Protein AF-A0AAU9F6P4-F1 (afdb_monomer_lite)

Organism: Drosophila madeirensis (NCBI:txid30013)

Radius of gyration: 17.49 Å; chains: 1; bounding box: 45×22×52 Å

Structure (mmCIF, N/CA/C/O backbone):
data_AF-A0AAU9F6P4-F1
#
_entry.id   AF-A0AAU9F6P4-F1
#
loop_
_atom_site.group_PDB
_atom_site.id
_atom_site.type_symbol
_atom_site.label_atom_id
_atom_site.label_alt_id
_atom_site.label_comp_id
_atom_site.label_asym_id
_atom_site.label_entity_id
_atom_site.label_seq_id
_atom_site.pdbx_PDB_ins_code
_atom_site.Cartn_x
_atom_site.Cartn_y
_atom_site.Cartn_z
_atom_site.occupancy
_atom_site.B_iso_or_equiv
_atom_site.auth_seq_id
_atom_site.auth_comp_id
_atom_site.auth_asym_id
_atom_site.auth_atom_id
_atom_site.pdbx_PDB_model_num
ATOM 1 N N . MET A 1 1 ? -23.404 2.602 19.225 1.00 40.16 1 MET A N 1
ATOM 2 C CA . MET A 1 1 ? -22.715 1.288 19.242 1.00 40.16 1 MET A CA 1
ATOM 3 C C . MET A 1 1 ? -22.198 0.986 17.843 1.00 40.16 1 MET A C 1
ATOM 5 O O . MET A 1 1 ? -23.007 0.819 16.940 1.00 40.16 1 MET A O 1
ATOM 9 N N . CYS A 1 2 ? -20.878 0.958 17.643 1.00 50.56 2 CYS A N 1
ATOM 10 C CA . CYS A 1 2 ? -20.295 0.548 16.363 1.00 50.56 2 CYS A CA 1
ATOM 11 C C . CYS A 1 2 ? -20.539 -0.958 16.155 1.00 50.56 2 CYS A C 1
ATOM 13 O O . CYS A 1 2 ? -20.264 -1.732 17.081 1.00 50.56 2 CYS A O 1
ATOM 15 N N . PRO A 1 3 ? -21.059 -1.409 15.004 1.00 59.47 3 PRO A N 1
ATOM 16 C CA . PRO A 1 3 ? -21.310 -2.827 14.791 1.00 59.47 3 PRO A CA 1
ATOM 17 C C . PRO A 1 3 ? -19.981 -3.598 14.795 1.00 59.47 3 PRO A C 1
ATOM 19 O O . PRO A 1 3 ? -18.999 -3.166 14.195 1.00 59.47 3 PRO A O 1
ATOM 22 N N . LYS A 1 4 ? -19.942 -4.774 15.444 1.00 66.25 4 LYS A N 1
ATOM 23 C CA . LYS A 1 4 ? -18.760 -5.671 15.488 1.00 66.25 4 LYS A CA 1
ATOM 24 C C . LYS A 1 4 ? -18.147 -5.928 14.095 1.00 66.25 4 LYS A C 1
ATOM 26 O O . LYS A 1 4 ? -16.943 -6.149 13.988 1.00 66.25 4 LYS A O 1
ATOM 31 N N . SER A 1 5 ? -18.973 -5.837 13.050 1.00 70.06 5 SER A N 1
ATOM 32 C CA . SER A 1 5 ? -18.594 -5.872 11.634 1.00 70.06 5 SER A CA 1
ATOM 33 C C . SER A 1 5 ? -17.497 -4.862 11.262 1.00 70.06 5 SER A C 1
ATOM 35 O O . SER A 1 5 ? -16.544 -5.224 10.578 1.00 70.06 5 SER A O 1
ATOM 37 N N . ASP A 1 6 ? -17.563 -3.617 11.734 1.00 72.94 6 ASP A N 1
ATOM 38 C CA . ASP A 1 6 ? -16.673 -2.549 11.250 1.00 72.94 6 ASP A CA 1
ATOM 39 C C . ASP A 1 6 ? -15.249 -2.676 11.813 1.00 72.94 6 ASP A C 1
ATOM 41 O O . ASP A 1 6 ? -14.263 -2.377 11.130 1.00 72.94 6 ASP A O 1
ATOM 45 N N . LYS A 1 7 ? -15.122 -3.227 13.029 1.00 79.31 7 LYS A N 1
ATOM 46 C CA . LYS A 1 7 ? -13.823 -3.622 13.591 1.00 79.31 7 LYS A CA 1
ATOM 47 C C . LYS A 1 7 ? -13.206 -4.759 12.778 1.00 79.31 7 LYS A C 1
ATOM 49 O O . LYS A 1 7 ? -12.028 -4.686 12.441 1.00 79.31 7 LYS A O 1
ATOM 54 N N . ALA A 1 8 ? -13.990 -5.790 12.455 1.00 84.38 8 ALA A N 1
ATOM 55 C CA . ALA A 1 8 ? -13.514 -6.925 11.666 1.00 84.38 8 ALA A CA 1
ATOM 56 C C . ALA A 1 8 ? -13.049 -6.486 10.270 1.00 84.38 8 ALA A C 1
ATOM 58 O O . ALA A 1 8 ? -11.984 -6.903 9.825 1.00 84.38 8 ALA A O 1
ATOM 59 N N . VAL A 1 9 ? -13.781 -5.573 9.623 1.00 84.00 9 VAL A N 1
ATOM 60 C CA . VAL A 1 9 ? -13.385 -4.990 8.333 1.00 84.00 9 VAL A CA 1
ATOM 61 C C . VAL A 1 9 ? -12.099 -4.175 8.453 1.00 84.00 9 VAL A C 1
ATOM 63 O O . VAL A 1 9 ? -11.237 -4.291 7.592 1.00 84.00 9 VAL A O 1
ATOM 66 N N . SER A 1 10 ? -11.928 -3.393 9.521 1.00 82.69 10 SER A N 1
ATOM 67 C CA . SER A 1 10 ? -10.701 -2.609 9.726 1.00 82.69 10 SER A CA 1
ATOM 68 C C . SER A 1 10 ? -9.478 -3.503 9.973 1.00 82.69 10 SER A C 1
ATOM 70 O O . SER A 1 10 ? -8.395 -3.221 9.467 1.00 82.69 10 SER A O 1
ATOM 72 N N . VAL A 1 11 ? -9.649 -4.611 10.704 1.00 88.38 11 VAL A N 1
ATOM 73 C CA . VAL A 1 11 ? -8.596 -5.625 10.893 1.00 88.38 11 VAL A CA 1
ATOM 74 C C . VAL A 1 11 ? -8.280 -6.326 9.575 1.00 88.38 11 VAL A C 1
ATOM 76 O O . VAL A 1 11 ? -7.110 -6.446 9.221 1.00 88.38 11 VAL A O 1
ATOM 79 N N . PHE A 1 12 ? -9.306 -6.737 8.827 1.00 90.00 12 PHE A N 1
ATOM 80 C CA . PHE A 1 12 ? -9.139 -7.331 7.504 1.00 90.00 12 PHE A CA 1
ATOM 81 C C . PHE A 1 12 ? -8.392 -6.384 6.562 1.00 90.00 12 PHE A C 1
ATOM 83 O O . PHE A 1 12 ? -7.452 -6.802 5.904 1.00 90.00 12 PHE A O 1
ATOM 90 N N . PHE A 1 13 ? -8.750 -5.101 6.552 1.00 87.31 13 PHE A N 1
ATOM 91 C CA . PHE A 1 13 ? -8.106 -4.076 5.738 1.00 87.31 13 PHE A CA 1
ATOM 92 C C . PHE A 1 13 ? -6.638 -3.849 6.122 1.00 87.31 13 PHE A C 1
ATOM 94 O O . PHE A 1 13 ? -5.768 -3.787 5.258 1.00 87.31 13 PHE A O 1
ATOM 101 N N . GLY A 1 14 ? -6.335 -3.791 7.422 1.00 88.06 14 GLY A N 1
ATOM 102 C CA . GLY A 1 14 ? -4.953 -3.717 7.899 1.00 88.06 14 GLY A CA 1
ATOM 103 C C . GLY A 1 14 ? -4.128 -4.946 7.501 1.00 88.06 14 GLY A C 1
ATOM 104 O O . GLY A 1 14 ? -2.997 -4.805 7.038 1.00 88.06 14 GLY A O 1
ATOM 105 N N . GLY A 1 15 ? -4.711 -6.144 7.620 1.00 90.38 15 GLY A N 1
ATOM 106 C CA . GLY A 1 15 ? -4.097 -7.399 7.179 1.00 90.38 15 GLY A CA 1
ATOM 107 C C . GLY A 1 15 ? -3.902 -7.466 5.663 1.00 90.38 15 GLY A C 1
ATOM 108 O O . GLY A 1 15 ? -2.837 -7.857 5.199 1.00 90.38 15 GLY A O 1
ATOM 109 N N . TRP A 1 16 ? -4.890 -7.012 4.892 1.00 89.81 16 TRP A N 1
ATOM 110 C CA . TRP A 1 16 ? -4.823 -6.905 3.437 1.00 89.81 16 TRP A CA 1
ATOM 111 C C . TRP A 1 16 ? -3.641 -6.039 2.999 1.00 89.81 16 TRP A C 1
ATOM 113 O O . TRP A 1 16 ? -2.814 -6.490 2.208 1.00 89.81 16 TRP A O 1
ATOM 123 N N . ASN A 1 17 ? -3.490 -4.848 3.584 1.00 89.25 17 ASN A N 1
ATOM 124 C CA . ASN A 1 17 ? -2.377 -3.952 3.267 1.00 89.25 17 ASN A CA 1
ATOM 125 C C . ASN A 1 17 ? -1.012 -4.565 3.642 1.00 89.25 17 ASN A C 1
ATOM 127 O O . ASN A 1 17 ? -0.028 -4.360 2.930 1.00 89.25 17 ASN A O 1
ATOM 131 N N . LEU A 1 18 ? -0.951 -5.347 4.728 1.00 91.38 18 LEU A N 1
ATOM 132 C CA . LEU A 1 18 ? 0.255 -6.067 5.155 1.00 91.38 18 LEU A CA 1
ATOM 133 C C . LEU A 1 18 ? 0.631 -7.254 4.267 1.00 91.38 18 LEU A C 1
ATOM 135 O O . LEU A 1 18 ? 1.792 -7.645 4.267 1.00 91.38 18 LEU A O 1
ATOM 139 N N . VAL A 1 19 ? -0.313 -7.844 3.537 1.00 90.06 19 VAL A N 1
ATOM 140 C CA . VAL A 1 19 ? -0.018 -8.914 2.573 1.00 90.06 19 VAL A CA 1
ATOM 141 C C . VAL A 1 19 ? 0.316 -8.308 1.213 1.00 90.06 19 VAL A C 1
ATOM 143 O O . VAL A 1 19 ? 1.338 -8.640 0.608 1.00 90.06 19 VAL A O 1
ATOM 146 N N . LEU A 1 20 ? -0.521 -7.383 0.741 1.00 87.06 20 LEU A N 1
ATOM 147 C CA . LEU A 1 20 ? -0.397 -6.797 -0.588 1.00 87.06 20 LEU A CA 1
ATOM 148 C C . LEU A 1 20 ? 0.839 -5.897 -0.704 1.00 87.06 20 LEU A C 1
ATOM 150 O O . LEU A 1 20 ? 1.551 -5.973 -1.702 1.00 87.06 20 LEU A O 1
ATOM 154 N N . GLY A 1 21 ? 1.135 -5.095 0.324 1.00 88.25 21 GLY A N 1
ATOM 155 C CA . GLY A 1 21 ? 2.290 -4.197 0.350 1.00 88.25 21 GLY A CA 1
ATOM 156 C C . GLY A 1 21 ? 3.619 -4.928 0.110 1.00 88.25 21 GLY A C 1
ATOM 157 O O . GLY A 1 21 ? 4.248 -4.683 -0.920 1.00 88.25 21 GLY A O 1
ATOM 158 N N . PRO A 1 22 ? 4.029 -5.877 0.972 1.00 91.31 22 PRO A N 1
ATOM 159 C CA . PRO A 1 22 ? 5.265 -6.641 0.797 1.00 91.31 22 PRO A CA 1
ATOM 160 C C . PRO A 1 22 ? 5.301 -7.471 -0.489 1.00 91.31 22 PRO A C 1
ATOM 162 O O . PRO A 1 22 ? 6.348 -7.561 -1.127 1.00 91.31 22 PRO A O 1
ATOM 165 N N . THR A 1 23 ? 4.166 -8.039 -0.911 1.00 89.38 23 THR A N 1
ATOM 166 C CA . THR A 1 23 ? 4.084 -8.803 -2.167 1.00 89.38 23 THR A CA 1
ATOM 167 C C . THR A 1 23 ? 4.412 -7.913 -3.366 1.00 89.38 23 THR A C 1
ATOM 169 O O . THR A 1 23 ? 5.287 -8.236 -4.171 1.00 89.38 23 THR A O 1
ATOM 172 N N . CYS A 1 24 ? 3.767 -6.752 -3.469 1.00 88.75 24 CYS A N 1
ATOM 173 C CA . CYS A 1 24 ? 4.029 -5.794 -4.538 1.00 88.75 24 CYS A CA 1
ATOM 174 C C . CYS A 1 24 ? 5.425 -5.152 -4.416 1.00 88.75 24 CYS A C 1
ATOM 176 O O . CYS A 1 24 ? 6.059 -4.869 -5.436 1.00 88.75 24 CYS A O 1
ATOM 178 N N . LEU A 1 25 ? 5.948 -4.981 -3.198 1.00 91.00 25 LEU A N 1
ATOM 179 C CA . LEU A 1 25 ? 7.315 -4.517 -2.961 1.00 91.00 25 LEU A CA 1
ATOM 180 C C . LEU A 1 25 ? 8.348 -5.505 -3.524 1.00 91.00 25 LEU A C 1
ATOM 182 O O . LEU A 1 25 ? 9.261 -5.098 -4.240 1.00 91.00 25 LEU A O 1
ATOM 186 N N . LEU A 1 26 ? 8.182 -6.805 -3.267 1.00 92.81 26 LEU A N 1
ATOM 187 C CA . LEU A 1 26 ? 9.054 -7.848 -3.815 1.00 92.81 26 LEU A CA 1
ATOM 188 C C . LEU A 1 26 ? 8.999 -7.876 -5.344 1.00 92.81 26 LEU A C 1
ATOM 190 O O . LEU A 1 26 ? 10.043 -7.879 -5.995 1.00 92.81 26 LEU A O 1
ATOM 194 N N . ILE A 1 27 ? 7.795 -7.835 -5.921 1.00 89.62 27 ILE A N 1
ATOM 195 C CA . ILE A 1 27 ? 7.605 -7.822 -7.378 1.00 89.62 27 ILE A CA 1
ATOM 196 C C . ILE A 1 27 ? 8.293 -6.600 -7.997 1.00 89.62 27 ILE A C 1
ATOM 198 O O . ILE A 1 27 ? 9.099 -6.754 -8.913 1.00 89.62 27 ILE A O 1
ATOM 202 N N . SER A 1 28 ? 8.034 -5.399 -7.470 1.00 89.31 28 SER A N 1
ATOM 203 C CA . SER A 1 28 ? 8.639 -4.161 -7.979 1.00 89.31 28 SER A CA 1
ATOM 204 C C . SER A 1 28 ? 10.169 -4.183 -7.874 1.00 89.31 28 SER A C 1
ATOM 206 O O . SER A 1 28 ? 10.852 -3.828 -8.833 1.00 89.31 28 SER A O 1
ATOM 208 N N . THR A 1 29 ? 10.717 -4.706 -6.773 1.00 91.75 29 THR A N 1
ATOM 209 C CA . THR A 1 29 ? 12.167 -4.859 -6.567 1.00 91.75 29 THR A CA 1
ATOM 210 C C . THR A 1 29 ? 12.792 -5.818 -7.582 1.00 91.75 29 THR A C 1
ATOM 212 O O . THR A 1 29 ? 13.843 -5.516 -8.145 1.00 91.75 29 THR A O 1
ATOM 215 N N . ILE A 1 30 ? 12.151 -6.959 -7.862 1.00 91.31 30 ILE A N 1
ATOM 216 C CA . ILE A 1 30 ? 12.617 -7.924 -8.873 1.00 91.31 30 ILE A CA 1
ATOM 217 C C . ILE A 1 30 ? 12.568 -7.309 -10.278 1.00 91.31 30 ILE A C 1
ATOM 219 O O . ILE A 1 30 ? 13.494 -7.497 -11.067 1.00 91.31 30 ILE A O 1
ATOM 223 N N . CYS A 1 31 ? 11.509 -6.565 -10.604 1.00 88.31 31 CYS A N 1
ATOM 224 C CA . CYS A 1 31 ? 11.385 -5.876 -11.889 1.00 88.31 31 CYS A CA 1
ATOM 225 C C . CYS A 1 31 ? 12.476 -4.812 -12.076 1.00 88.31 31 CYS A C 1
ATOM 227 O O . CYS A 1 31 ? 13.066 -4.725 -13.152 1.00 88.31 31 CYS A O 1
ATOM 229 N N . ILE A 1 32 ? 12.781 -4.045 -11.026 1.00 89.19 32 ILE A N 1
ATOM 230 C CA . ILE A 1 32 ? 13.841 -3.031 -11.037 1.00 89.19 32 ILE A CA 1
ATOM 231 C C . ILE A 1 32 ? 15.224 -3.685 -11.167 1.00 89.19 32 ILE A C 1
ATOM 233 O O . ILE A 1 32 ? 16.031 -3.241 -11.982 1.00 89.19 32 ILE A O 1
ATOM 237 N N . SER A 1 33 ? 15.503 -4.752 -10.411 1.00 87.62 33 SER A N 1
ATOM 238 C CA . SER A 1 33 ? 16.830 -5.387 -10.369 1.00 87.62 33 SER A CA 1
ATOM 239 C C . SER A 1 33 ? 17.196 -6.143 -11.646 1.00 87.62 33 SER A C 1
ATOM 241 O O . SER A 1 33 ? 18.369 -6.216 -12.006 1.00 87.62 33 SER A O 1
ATOM 243 N N . LYS A 1 34 ? 16.204 -6.674 -12.369 1.00 85.31 34 LYS A N 1
ATOM 244 C CA . LYS A 1 34 ? 16.415 -7.352 -13.658 1.00 85.31 34 LYS A CA 1
ATOM 245 C C . LYS A 1 34 ? 16.712 -6.395 -14.814 1.00 85.31 34 LYS A C 1
ATOM 247 O O . LYS A 1 34 ? 17.031 -6.853 -15.913 1.00 85.31 34 LYS A O 1
ATOM 252 N N . ARG A 1 35 ? 16.618 -5.081 -14.602 1.00 76.38 35 ARG A N 1
ATOM 253 C CA . ARG A 1 35 ? 16.822 -4.101 -15.664 1.00 76.38 35 ARG A CA 1
ATOM 254 C C . ARG A 1 35 ? 18.309 -3.942 -15.993 1.00 76.38 35 ARG A C 1
ATOM 256 O O . ARG A 1 35 ? 19.113 -3.567 -15.143 1.00 76.38 35 ARG A O 1
ATOM 263 N N . LYS A 1 36 ? 18.675 -4.183 -17.255 1.00 68.25 36 LYS A N 1
ATOM 264 C CA . LYS A 1 36 ? 20.011 -3.861 -17.784 1.00 68.25 36 LYS A CA 1
ATOM 265 C C . LYS A 1 36 ? 20.135 -2.343 -18.008 1.00 68.25 36 LYS A C 1
ATOM 267 O O . LYS A 1 36 ? 19.154 -1.680 -18.318 1.00 68.25 36 LYS A O 1
ATOM 272 N N . SER A 1 37 ? 21.338 -1.814 -17.771 1.00 63.03 37 SER A N 1
ATOM 273 C CA . SER A 1 37 ? 21.678 -0.387 -17.604 1.00 63.03 37 SER A CA 1
ATOM 274 C C . SER A 1 37 ? 20.957 0.605 -18.536 1.00 63.03 37 SER A C 1
ATOM 276 O O . SER A 1 37 ? 20.952 0.446 -19.750 1.00 63.03 37 SER A O 1
ATOM 278 N N . THR A 1 38 ? 20.452 1.696 -17.951 1.00 61.66 38 THR A N 1
ATOM 279 C CA . THR A 1 38 ? 19.687 2.797 -18.571 1.00 61.66 38 THR A CA 1
ATOM 280 C C . THR A 1 38 ? 20.497 3.778 -19.423 1.00 61.66 38 THR A C 1
ATOM 282 O O . THR A 1 38 ? 20.071 4.917 -19.630 1.00 61.66 38 THR A O 1
ATOM 285 N N . LYS A 1 39 ? 21.701 3.414 -19.866 1.00 58.56 39 LYS A N 1
ATOM 286 C CA . LYS A 1 39 ? 22.546 4.349 -20.616 1.00 58.56 39 LYS A CA 1
ATOM 287 C C . LYS A 1 39 ? 21.984 4.522 -22.031 1.00 58.56 39 LYS A C 1
ATOM 289 O O . LYS A 1 39 ? 22.223 3.682 -22.887 1.00 58.56 39 LYS A O 1
ATOM 294 N N . GLY A 1 40 ? 21.251 5.616 -22.251 1.00 61.75 40 GLY A N 1
ATOM 295 C CA . GLY A 1 40 ? 20.815 6.068 -23.580 1.00 61.75 40 GLY A CA 1
ATOM 296 C C . GLY A 1 40 ? 19.315 5.988 -23.883 1.00 61.75 40 GLY A C 1
ATOM 297 O O . GLY A 1 40 ? 18.943 6.231 -25.025 1.00 61.75 40 GLY A O 1
ATOM 298 N N . LEU A 1 41 ? 18.448 5.671 -22.911 1.00 63.84 41 LEU A N 1
ATOM 299 C CA . LEU A 1 41 ? 17.002 5.598 -23.164 1.00 63.84 41 LEU A CA 1
ATOM 300 C C . LEU A 1 41 ? 16.335 6.983 -23.184 1.00 63.84 41 LEU A C 1
ATOM 302 O O . LEU A 1 41 ? 16.498 7.778 -22.257 1.00 63.84 41 LEU A O 1
ATOM 306 N N . SER A 1 42 ? 15.551 7.234 -24.233 1.00 70.19 42 SER A N 1
ATOM 307 C CA . SER A 1 42 ? 14.673 8.402 -24.361 1.00 70.19 42 SER A CA 1
ATOM 308 C C . SER A 1 42 ? 13.447 8.269 -23.447 1.00 70.19 42 SER A C 1
ATOM 310 O O . SER A 1 42 ? 13.000 7.164 -23.155 1.00 70.19 42 SER A O 1
ATOM 312 N N . ILE A 1 43 ? 12.859 9.395 -23.031 1.00 69.06 43 ILE A N 1
ATOM 313 C CA . ILE A 1 43 ? 11.651 9.435 -22.180 1.00 69.06 43 ILE A CA 1
ATOM 314 C C . ILE A 1 43 ? 10.440 8.765 -22.861 1.00 69.06 43 ILE A C 1
ATOM 316 O O . ILE A 1 43 ? 9.537 8.288 -22.179 1.00 69.06 43 ILE A O 1
ATOM 320 N N . TYR A 1 44 ? 10.439 8.684 -24.195 1.00 73.44 44 TYR A N 1
ATOM 321 C CA . TYR A 1 44 ? 9.383 8.042 -24.987 1.00 73.44 44 TYR A CA 1
ATOM 322 C C . TYR A 1 44 ? 9.530 6.520 -25.106 1.00 73.44 44 TYR A C 1
ATOM 324 O O . TYR A 1 44 ? 8.701 5.876 -25.746 1.00 73.44 44 TYR A O 1
ATOM 332 N N . ASP A 1 45 ? 10.579 5.940 -24.522 1.00 80.19 45 ASP A N 1
ATOM 333 C CA . ASP A 1 45 ? 10.791 4.502 -24.567 1.00 80.19 45 ASP A CA 1
ATOM 334 C C . ASP A 1 45 ? 9.844 3.787 -23.577 1.00 80.19 45 ASP A C 1
ATOM 336 O O . ASP A 1 45 ? 9.845 4.116 -22.379 1.00 80.19 45 ASP A O 1
ATOM 340 N N . PRO A 1 46 ? 9.036 2.809 -24.029 1.00 78.81 46 PRO A N 1
ATOM 341 C CA . PRO A 1 46 ? 8.162 2.032 -23.150 1.00 78.81 46 PRO A CA 1
ATOM 342 C C . PRO A 1 46 ? 8.914 1.354 -21.992 1.00 78.81 46 PRO A C 1
ATOM 344 O O . PRO A 1 46 ? 8.363 1.250 -20.893 1.00 78.81 46 PRO A O 1
ATOM 347 N N . ASP A 1 47 ? 10.183 0.980 -22.170 1.00 80.00 47 ASP A N 1
ATOM 348 C CA . ASP A 1 47 ? 11.003 0.380 -21.113 1.00 80.00 47 ASP A CA 1
ATOM 349 C C . ASP A 1 47 ? 11.390 1.397 -20.027 1.00 80.00 47 ASP A C 1
ATOM 351 O O . ASP A 1 47 ? 11.613 1.038 -18.863 1.00 80.00 47 ASP A O 1
ATOM 355 N N . TYR A 1 48 ? 11.487 2.684 -20.379 1.00 81.69 48 TYR A N 1
ATOM 356 C CA . TYR A 1 48 ? 11.693 3.766 -19.416 1.00 81.69 48 TYR A CA 1
ATOM 357 C C . TYR A 1 48 ? 10.410 4.065 -18.637 1.00 81.69 48 TYR A C 1
ATOM 359 O O . TYR A 1 48 ? 10.455 4.173 -17.409 1.00 81.69 48 TYR A O 1
ATOM 367 N N . ALA A 1 49 ? 9.265 4.116 -19.323 1.00 82.62 49 ALA A N 1
ATOM 368 C CA . ALA A 1 49 ? 7.959 4.292 -18.690 1.00 82.62 49 ALA A CA 1
ATOM 369 C C . ALA A 1 49 ? 7.635 3.148 -17.712 1.00 82.62 49 ALA A C 1
ATOM 371 O O . ALA A 1 49 ? 7.223 3.401 -16.578 1.00 82.62 49 ALA A O 1
ATOM 372 N N . TRP A 1 50 ? 7.898 1.897 -18.105 1.00 83.75 50 TRP A N 1
ATOM 373 C CA . TRP A 1 50 ? 7.728 0.726 -17.243 1.00 83.75 50 TRP A CA 1
ATOM 374 C C . TRP A 1 50 ? 8.609 0.794 -15.992 1.00 83.75 50 TRP A C 1
ATOM 376 O O . TRP A 1 50 ? 8.148 0.537 -14.881 1.00 83.75 50 TRP A O 1
ATOM 386 N N . PHE A 1 51 ? 9.869 1.202 -16.145 1.00 85.62 51 PHE A N 1
ATOM 387 C CA . PHE A 1 51 ? 10.769 1.381 -15.010 1.00 85.62 51 PHE A CA 1
ATOM 388 C C . PHE A 1 51 ? 10.284 2.460 -14.037 1.00 85.62 51 PHE A C 1
ATOM 390 O O . PHE A 1 51 ? 10.266 2.222 -12.829 1.00 85.62 51 PHE A O 1
ATOM 397 N N . LEU A 1 52 ? 9.871 3.626 -14.544 1.00 86.00 52 LEU A N 1
ATOM 398 C CA . LEU A 1 52 ? 9.305 4.684 -13.705 1.00 86.00 52 LEU A CA 1
ATOM 399 C C . LEU A 1 52 ? 8.062 4.193 -12.961 1.00 86.00 52 LEU A C 1
ATOM 401 O O . LEU A 1 52 ? 7.939 4.437 -11.761 1.00 86.00 52 LEU A O 1
ATOM 405 N N . TYR A 1 53 ? 7.190 3.445 -13.637 1.00 85.00 53 TYR A N 1
ATOM 406 C CA . TYR A 1 53 ? 6.037 2.811 -13.009 1.00 85.00 53 TYR A CA 1
ATOM 407 C C . TYR A 1 53 ? 6.454 1.856 -11.880 1.00 85.00 53 TYR A C 1
ATOM 409 O O . TYR A 1 53 ? 5.930 1.963 -10.772 1.00 85.00 53 TYR A O 1
ATOM 417 N N . CYS A 1 54 ? 7.444 0.983 -12.096 1.00 87.50 54 CYS A N 1
ATOM 418 C CA . CYS A 1 54 ? 7.964 0.108 -11.042 1.00 87.50 54 CYS A CA 1
ATOM 419 C C . CYS A 1 54 ? 8.557 0.890 -9.857 1.00 87.50 54 CYS A C 1
ATO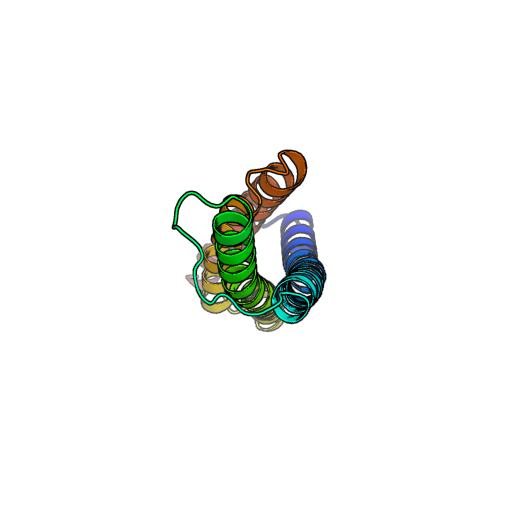M 421 O O . CYS A 1 54 ? 8.364 0.479 -8.715 1.00 87.50 54 CYS A O 1
ATOM 423 N N . CYS A 1 55 ? 9.231 2.018 -10.094 1.00 88.88 55 CYS A N 1
ATOM 424 C CA . CYS A 1 55 ? 9.749 2.887 -9.031 1.00 88.88 55 CYS A CA 1
ATOM 425 C C . CYS A 1 55 ? 8.626 3.551 -8.220 1.00 88.88 55 CYS A C 1
ATOM 427 O O . CYS A 1 55 ? 8.687 3.586 -6.991 1.00 88.88 55 CYS A O 1
ATOM 429 N N . VAL A 1 56 ? 7.573 4.041 -8.881 1.00 88.31 56 VAL A N 1
ATOM 430 C CA . VAL A 1 56 ? 6.381 4.573 -8.199 1.00 88.31 56 VAL A CA 1
ATOM 431 C C . VAL A 1 56 ? 5.695 3.469 -7.391 1.00 88.31 56 VAL A C 1
ATOM 433 O O . VAL A 1 56 ? 5.323 3.686 -6.235 1.00 88.31 56 VAL A O 1
ATOM 436 N N . LEU A 1 57 ? 5.583 2.264 -7.955 1.00 89.00 57 LEU A N 1
ATOM 437 C CA . LEU A 1 57 ? 5.031 1.102 -7.263 1.00 89.00 57 LEU A CA 1
ATOM 438 C C 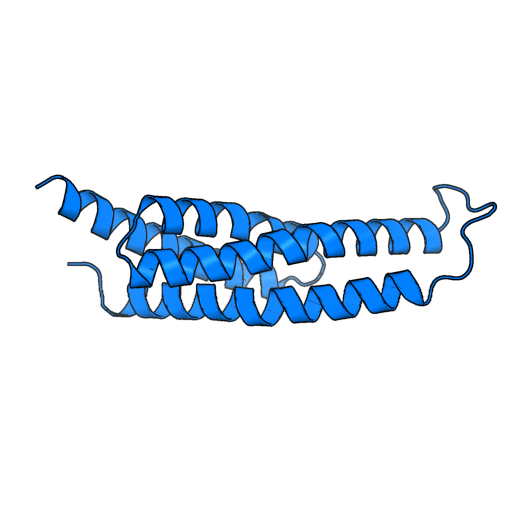. LEU A 1 57 ? 5.871 0.738 -6.027 1.00 89.00 57 LEU A C 1
ATOM 440 O O . LEU A 1 57 ? 5.330 0.486 -4.956 1.00 89.00 57 LEU A O 1
ATOM 444 N N . PHE A 1 58 ? 7.197 0.789 -6.126 1.00 90.56 58 PHE A N 1
ATOM 445 C CA . PHE A 1 58 ? 8.095 0.545 -4.998 1.00 90.56 58 PHE A CA 1
ATOM 446 C C . PHE A 1 58 ? 7.834 1.516 -3.832 1.00 90.56 58 PHE A C 1
ATOM 448 O O . PHE A 1 58 ? 7.632 1.090 -2.697 1.00 90.56 58 PHE A O 1
ATOM 455 N N . VAL A 1 59 ? 7.748 2.823 -4.099 1.00 90.69 59 VAL A N 1
ATOM 456 C CA . VAL A 1 59 ? 7.481 3.824 -3.047 1.00 90.69 59 VAL A CA 1
ATOM 457 C C . VAL A 1 59 ? 6.080 3.654 -2.452 1.00 90.69 59 VAL A C 1
ATOM 459 O O . VAL A 1 59 ? 5.904 3.664 -1.232 1.00 90.69 59 VAL A O 1
ATOM 462 N N . THR A 1 60 ? 5.070 3.467 -3.299 1.00 88.62 60 THR A N 1
ATOM 463 C CA . THR A 1 60 ? 3.672 3.348 -2.855 1.00 88.62 60 THR A CA 1
ATOM 464 C C . THR A 1 60 ? 3.425 2.079 -2.041 1.00 88.62 60 THR A C 1
ATOM 466 O O . THR A 1 60 ? 2.679 2.123 -1.065 1.00 88.62 60 THR A O 1
ATOM 469 N N . THR A 1 61 ? 4.104 0.975 -2.352 1.00 90.12 61 THR A N 1
ATOM 470 C CA . THR A 1 61 ? 3.997 -0.286 -1.599 1.00 90.12 61 THR A CA 1
ATOM 471 C C . THR A 1 61 ? 4.634 -0.218 -0.213 1.00 90.12 61 THR A C 1
ATOM 473 O O . THR A 1 61 ? 4.106 -0.822 0.726 1.00 90.12 61 THR A O 1
ATOM 476 N N . ILE A 1 62 ? 5.696 0.577 -0.030 1.00 92.19 62 ILE A N 1
ATOM 477 C CA . ILE A 1 62 ? 6.244 0.884 1.302 1.00 92.19 62 ILE A CA 1
ATOM 478 C C . ILE A 1 62 ? 5.200 1.632 2.134 1.0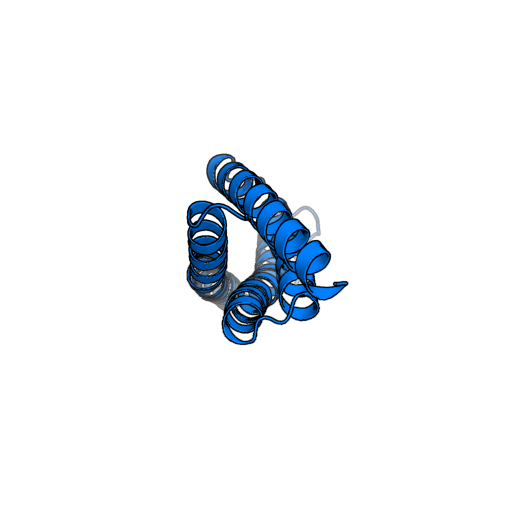0 92.19 62 ILE A C 1
ATOM 480 O O . ILE A 1 62 ? 4.869 1.200 3.240 1.00 92.19 62 ILE A O 1
ATOM 484 N N . LEU A 1 63 ? 4.632 2.714 1.590 1.00 91.56 63 LEU A N 1
ATOM 485 C CA . LEU A 1 63 ? 3.586 3.489 2.269 1.00 91.56 63 LEU A CA 1
ATOM 486 C C . LEU A 1 63 ? 2.369 2.621 2.600 1.00 91.56 63 LEU A C 1
ATOM 488 O O . LEU A 1 63 ? 1.809 2.719 3.691 1.00 91.56 63 LEU A O 1
ATOM 492 N N . HIS A 1 64 ? 1.995 1.725 1.691 1.00 90.00 64 HIS A N 1
ATOM 493 C CA . HIS A 1 64 ? 0.890 0.803 1.892 1.00 90.00 64 HIS A CA 1
ATOM 494 C C . HIS A 1 64 ? 1.172 -0.223 2.995 1.00 90.00 64 HIS A C 1
ATOM 496 O O . HIS A 1 64 ? 0.315 -0.462 3.845 1.00 90.00 64 HIS A O 1
ATOM 502 N N . THR A 1 65 ? 2.387 -0.765 3.060 1.00 92.69 65 THR A N 1
ATOM 503 C CA . THR A 1 65 ? 2.798 -1.671 4.143 1.00 92.69 65 THR A CA 1
ATOM 504 C C . THR A 1 65 ? 2.751 -0.954 5.495 1.00 92.69 65 THR A C 1
ATOM 506 O O . THR A 1 65 ? 2.144 -1.454 6.444 1.00 92.69 65 THR A O 1
ATOM 509 N N . LEU A 1 66 ? 3.305 0.263 5.570 1.00 94.00 66 LEU A N 1
ATOM 510 C CA . LEU A 1 66 ? 3.245 1.110 6.767 1.00 94.00 66 LEU A CA 1
ATOM 511 C C . LEU A 1 66 ? 1.800 1.421 7.172 1.00 94.00 66 LEU A C 1
ATOM 513 O O . LEU A 1 66 ? 1.472 1.398 8.359 1.00 94.00 66 LEU A O 1
ATOM 517 N N . SER A 1 67 ? 0.918 1.646 6.196 1.00 93.38 67 SER A N 1
ATOM 518 C CA . SER A 1 67 ? -0.507 1.868 6.439 1.00 93.38 67 SER A CA 1
ATOM 519 C C . SER A 1 67 ? -1.156 0.682 7.164 1.00 93.38 67 SER A C 1
ATOM 521 O O . SER A 1 67 ? -1.863 0.884 8.150 1.00 93.38 67 SER A O 1
ATOM 523 N N . GLY A 1 68 ? -0.857 -0.556 6.745 1.00 91.81 68 GLY A N 1
ATOM 524 C CA . GLY A 1 68 ? -1.371 -1.775 7.373 1.00 91.81 68 GLY A CA 1
ATOM 525 C C . GLY A 1 68 ? -0.904 -1.929 8.819 1.00 91.81 68 GLY A C 1
ATOM 526 O O . GLY A 1 68 ? -1.717 -2.200 9.706 1.00 91.81 68 GLY A O 1
ATOM 527 N N . ILE A 1 69 ? 0.382 -1.658 9.078 1.00 94.44 69 ILE A N 1
ATOM 528 C CA . ILE A 1 69 ? 0.956 -1.657 10.434 1.00 94.44 69 ILE A CA 1
ATOM 529 C C . ILE A 1 69 ? 0.232 -0.638 11.319 1.00 94.44 69 ILE A C 1
ATOM 531 O O . ILE A 1 69 ? -0.207 -0.978 12.418 1.00 94.44 69 ILE A O 1
ATOM 535 N N . LEU A 1 70 ? 0.067 0.598 10.843 1.00 93.06 70 LEU A N 1
ATOM 536 C CA . LEU A 1 70 ? -0.579 1.672 11.600 1.00 93.06 70 LEU A CA 1
ATOM 537 C C . LEU A 1 70 ? -2.059 1.393 11.876 1.00 93.06 70 LEU A C 1
ATOM 539 O O . LEU A 1 70 ? -2.527 1.670 12.980 1.00 93.06 70 LEU A O 1
ATOM 543 N N . ILE A 1 71 ? -2.781 0.800 10.921 1.00 91.31 71 ILE A N 1
ATOM 544 C CA . ILE A 1 71 ? -4.179 0.391 11.105 1.00 91.31 71 ILE A CA 1
ATOM 545 C C . ILE A 1 71 ? -4.278 -0.679 12.197 1.00 91.31 71 ILE A C 1
ATOM 547 O O . ILE A 1 71 ? -5.029 -0.506 13.158 1.00 91.31 71 ILE A O 1
ATOM 551 N N . LEU A 1 72 ? -3.503 -1.763 12.103 1.00 91.81 72 LEU A N 1
ATOM 552 C CA . LEU A 1 72 ? -3.565 -2.852 13.084 1.00 91.81 72 LEU A CA 1
ATOM 553 C C . LEU A 1 72 ? -3.096 -2.408 14.470 1.00 91.81 72 LEU A C 1
ATOM 555 O O . LEU A 1 72 ? -3.732 -2.735 15.475 1.00 91.81 72 LEU A O 1
ATOM 559 N N . PHE A 1 73 ? -2.020 -1.626 14.536 1.00 91.94 73 PHE A N 1
ATOM 560 C CA . PHE A 1 73 ? -1.509 -1.100 15.796 1.00 91.94 73 PHE A CA 1
ATOM 561 C C . PHE A 1 73 ? -2.471 -0.077 16.413 1.00 91.94 73 PHE A C 1
ATOM 563 O O . PHE A 1 73 ? -2.712 -0.116 17.619 1.00 91.94 73 PHE A O 1
ATOM 570 N N . GLY A 1 74 ? -3.087 0.781 15.594 1.00 87.19 74 GLY A N 1
ATOM 571 C CA . GLY A 1 74 ? -4.129 1.717 16.016 1.00 87.19 74 GLY A CA 1
ATOM 572 C C . GLY A 1 74 ? -5.352 1.005 16.595 1.00 87.19 74 GLY A C 1
ATOM 573 O O . GLY A 1 74 ? -5.852 1.408 17.645 1.00 87.19 74 GLY A O 1
ATOM 574 N N . ILE A 1 75 ? -5.789 -0.104 15.985 1.00 87.12 75 ILE A N 1
ATOM 575 C CA . ILE A 1 75 ? -6.874 -0.943 16.524 1.00 87.12 75 ILE A CA 1
ATOM 576 C C . ILE A 1 75 ? -6.453 -1.606 17.842 1.00 87.12 75 ILE A C 1
ATOM 578 O O . ILE A 1 75 ? -7.232 -1.599 18.795 1.00 87.12 75 ILE A O 1
ATOM 582 N N . SER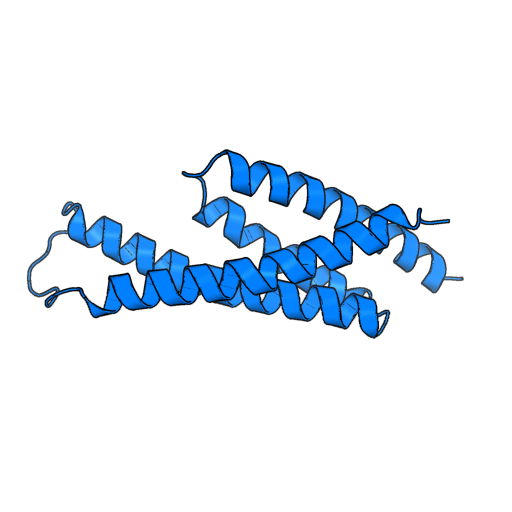 A 1 76 ? -5.240 -2.162 17.908 1.00 86.69 76 SER A N 1
ATOM 583 C CA . SER A 1 76 ? -4.727 -2.882 19.083 1.00 86.69 76 SER A CA 1
ATOM 584 C C . SER A 1 76 ? -4.552 -1.970 20.302 1.00 86.69 76 SER A C 1
ATOM 586 O O . SER A 1 76 ? -4.973 -2.308 21.405 1.00 86.69 76 SER A O 1
ATOM 588 N N . ARG A 1 77 ? -4.000 -0.768 20.102 1.00 85.62 77 ARG A N 1
ATOM 589 C CA . ARG A 1 77 ? -3.779 0.231 21.161 1.00 85.62 77 ARG A CA 1
ATOM 590 C C . ARG A 1 77 ? -4.974 1.154 21.404 1.00 85.62 77 ARG A C 1
ATOM 592 O O . ARG A 1 77 ? -4.852 2.081 22.195 1.00 85.62 77 ARG A O 1
ATOM 599 N N . MET A 1 78 ? -6.094 0.940 20.710 1.00 80.88 78 MET A N 1
ATOM 600 C CA . MET A 1 78 ? -7.241 1.859 20.682 1.00 80.88 78 MET A CA 1
ATOM 601 C C . MET A 1 78 ? -6.846 3.325 20.405 1.00 80.88 78 MET A C 1
ATOM 603 O O . MET A 1 78 ? -7.486 4.253 20.892 1.00 80.88 78 MET A O 1
ATOM 607 N N . ASN A 1 79 ? -5.798 3.545 19.605 1.00 82.75 79 ASN A N 1
ATOM 608 C CA . ASN A 1 79 ? -5.307 4.875 19.260 1.00 82.75 79 ASN A CA 1
ATOM 609 C C . ASN A 1 79 ? -5.927 5.337 17.935 1.00 82.75 79 ASN A C 1
ATOM 611 O O . ASN A 1 79 ? -5.523 4.915 16.847 1.00 82.75 79 ASN A O 1
ATOM 615 N N . SER A 1 80 ? -6.906 6.234 18.043 1.00 79.31 80 SER A N 1
ATOM 616 C CA . SER A 1 80 ? -7.671 6.771 16.916 1.00 79.31 80 SER A CA 1
ATOM 617 C C . SER A 1 80 ? -6.807 7.575 15.933 1.00 79.31 80 SER A C 1
ATOM 619 O O . SER A 1 80 ? -7.026 7.49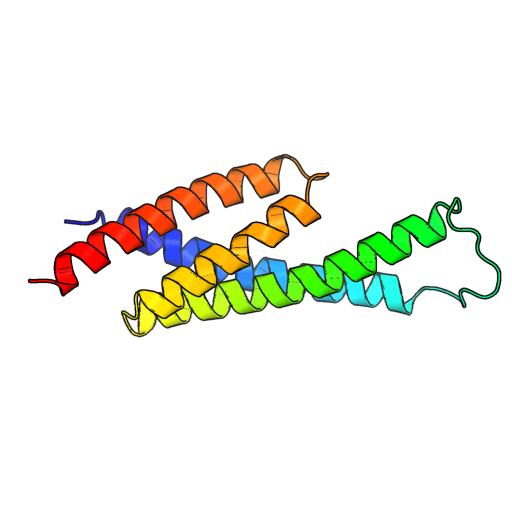3 14.726 1.00 79.31 80 SER A O 1
ATOM 621 N N . LYS A 1 81 ? -5.773 8.284 16.412 1.00 83.94 81 LYS A N 1
ATOM 622 C CA . LYS A 1 81 ? -4.855 9.066 15.563 1.00 83.94 81 LYS A CA 1
ATOM 623 C C . LYS A 1 81 ? -4.000 8.162 14.677 1.00 83.94 81 LYS A C 1
ATOM 625 O O . LYS A 1 81 ? -3.880 8.412 13.483 1.00 83.94 81 LYS A O 1
ATOM 630 N N . MET A 1 82 ? -3.450 7.083 15.238 1.00 86.62 82 MET A N 1
ATOM 631 C CA . MET A 1 82 ? -2.651 6.118 14.467 1.00 86.62 82 MET A CA 1
ATOM 632 C C . MET A 1 82 ? -3.492 5.397 13.413 1.00 86.62 82 MET A C 1
ATOM 634 O O . MET A 1 82 ? -3.044 5.235 12.279 1.00 86.62 82 MET A O 1
ATOM 638 N N . LEU A 1 83 ? -4.729 5.031 13.767 1.00 86.00 83 LEU A N 1
ATOM 639 C CA . LEU A 1 83 ? -5.683 4.459 12.822 1.00 86.00 83 LEU A CA 1
ATOM 640 C C . LEU A 1 83 ? -5.955 5.417 11.652 1.00 86.00 83 LEU A C 1
ATOM 642 O O . LEU A 1 83 ? -5.906 4.991 10.502 1.00 86.00 83 LEU A O 1
ATOM 646 N N . LEU A 1 84 ? -6.200 6.702 11.930 1.00 84.69 84 LEU A N 1
ATOM 647 C CA . LEU A 1 84 ? -6.466 7.710 10.902 1.00 84.69 84 LEU A CA 1
ATOM 648 C C . LEU A 1 84 ? -5.280 7.888 9.947 1.00 84.69 84 LEU A C 1
ATOM 650 O O . LEU A 1 84 ? -5.469 7.869 8.733 1.00 84.69 84 LEU A O 1
ATOM 654 N N . VAL A 1 85 ? -4.060 8.013 10.480 1.00 89.50 85 VAL A N 1
ATOM 655 C CA . VAL A 1 85 ? -2.846 8.129 9.654 1.00 89.50 85 VAL A CA 1
ATOM 656 C C . VAL A 1 85 ? -2.686 6.896 8.764 1.00 89.50 85 VAL A C 1
ATOM 658 O O . VAL A 1 85 ? -2.415 7.029 7.572 1.00 89.50 85 VAL A O 1
ATOM 661 N N . GLY A 1 86 ? -2.925 5.699 9.307 1.00 87.69 86 GLY A N 1
ATOM 662 C CA . GLY A 1 86 ? -2.920 4.467 8.523 1.00 87.69 86 GLY A CA 1
ATOM 663 C C . GLY A 1 86 ? -3.979 4.461 7.412 1.00 87.69 86 GLY A C 1
ATOM 664 O O . GLY A 1 86 ? -3.669 4.133 6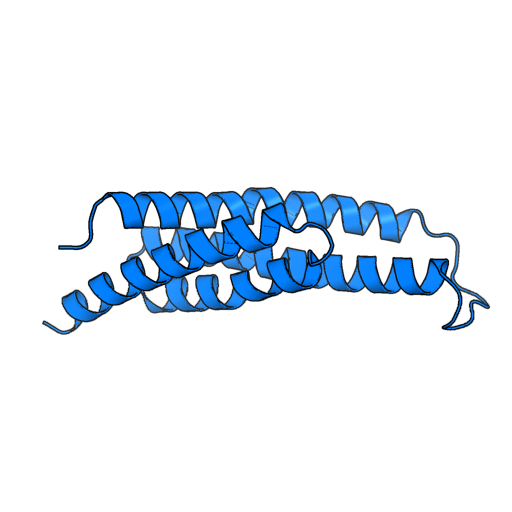.272 1.00 87.69 86 GLY A O 1
ATOM 665 N N . LEU A 1 87 ? -5.210 4.896 7.690 1.00 87.44 87 LEU A N 1
ATOM 666 C CA . LEU A 1 87 ? -6.262 4.995 6.670 1.00 87.44 87 LEU A CA 1
ATOM 667 C C . LEU A 1 87 ? -5.885 5.982 5.553 1.00 87.44 87 LEU A C 1
ATOM 669 O O . LEU A 1 87 ? -6.031 5.639 4.381 1.00 87.44 87 LEU A O 1
ATOM 673 N N . ILE A 1 88 ? -5.334 7.153 5.888 1.00 88.00 88 ILE A N 1
ATOM 674 C CA . ILE A 1 88 ? -4.886 8.153 4.903 1.00 88.00 88 ILE A CA 1
ATOM 675 C C . ILE A 1 88 ? -3.773 7.584 4.013 1.00 88.00 88 ILE A C 1
ATOM 677 O O . ILE A 1 88 ? -3.843 7.691 2.791 1.00 88.00 88 ILE A O 1
ATOM 681 N N . LEU A 1 89 ? -2.776 6.918 4.602 1.00 86.94 89 LEU A N 1
ATOM 682 C CA . LEU A 1 89 ? -1.678 6.311 3.843 1.00 86.94 89 LEU A CA 1
ATOM 683 C C . LEU A 1 89 ? -2.145 5.188 2.907 1.00 86.94 89 LEU A C 1
ATOM 685 O O . LEU A 1 89 ? -1.538 4.960 1.862 1.00 86.94 89 LEU A O 1
ATOM 689 N N . SER A 1 90 ? -3.240 4.503 3.238 1.00 85.44 90 SER A N 1
ATOM 690 C CA . SER A 1 90 ? -3.760 3.409 2.413 1.00 85.44 90 SER A CA 1
ATOM 691 C C . SER A 1 90 ? -4.371 3.863 1.076 1.00 85.44 90 SER A C 1
ATOM 693 O O . SER A 1 90 ? -4.531 3.034 0.179 1.00 85.44 90 SER A O 1
ATOM 695 N N . ILE A 1 91 ? -4.667 5.162 0.920 1.00 83.44 91 ILE A N 1
ATOM 696 C CA . ILE A 1 91 ? -5.313 5.751 -0.267 1.00 83.44 91 ILE A CA 1
ATOM 697 C C . ILE A 1 91 ? -4.396 5.726 -1.497 1.00 83.44 91 ILE A C 1
ATOM 699 O O . ILE A 1 91 ? -4.879 5.607 -2.619 1.00 83.44 91 ILE A O 1
ATOM 703 N N . PHE A 1 92 ? -3.077 5.795 -1.310 1.00 75.88 92 PHE A N 1
ATOM 704 C CA . PHE A 1 92 ? -2.124 5.928 -2.418 1.00 75.88 92 PHE A CA 1
ATOM 705 C C . PHE A 1 92 ? -1.991 4.665 -3.286 1.00 75.88 92 PHE A C 1
ATOM 707 O O . PHE A 1 92 ? -1.668 4.761 -4.468 1.00 75.88 92 PHE A O 1
ATOM 714 N N . MET A 1 93 ? -2.270 3.482 -2.733 1.00 71.56 93 MET A N 1
ATOM 715 C CA . MET A 1 93 ? -2.112 2.208 -3.446 1.00 71.56 93 MET A CA 1
ATOM 716 C C . MET A 1 93 ? -3.170 1.991 -4.552 1.00 71.56 93 MET A C 1
ATOM 718 O O . MET A 1 93 ? -2.779 1.645 -5.663 1.00 71.56 93 MET A O 1
ATOM 722 N N . PRO A 1 94 ? -4.479 2.250 -4.335 1.00 67.94 94 PRO A N 1
ATOM 723 C CA . PRO A 1 94 ? -5.490 2.295 -5.400 1.00 67.94 94 PRO A CA 1
ATOM 724 C C . PRO A 1 94 ? -5.111 3.138 -6.615 1.00 67.94 94 PRO A C 1
ATOM 726 O O . PRO A 1 94 ? -5.350 2.717 -7.744 1.00 67.94 94 PRO A O 1
ATOM 729 N N . PHE A 1 95 ? -4.513 4.310 -6.386 1.00 66.75 95 PHE A N 1
ATOM 730 C CA . PHE A 1 95 ? -4.087 5.203 -7.462 1.00 66.75 95 PHE A CA 1
ATOM 731 C C . PHE A 1 95 ? -2.908 4.627 -8.249 1.00 66.75 95 PHE A C 1
ATOM 733 O O . PHE A 1 95 ? -2.886 4.728 -9.471 1.00 66.75 95 PHE A O 1
ATOM 740 N N . ALA A 1 96 ? -1.963 3.971 -7.570 1.00 67.00 96 ALA A N 1
ATOM 741 C CA . ALA A 1 96 ? -0.850 3.284 -8.223 1.00 67.00 96 ALA A CA 1
ATOM 742 C C . ALA A 1 96 ? -1.301 2.040 -9.009 1.00 67.00 96 ALA A C 1
ATOM 744 O O . ALA A 1 96 ? -0.711 1.702 -10.030 1.00 67.00 96 ALA A O 1
ATOM 745 N N . LEU A 1 97 ? -2.367 1.378 -8.553 1.00 67.44 97 LEU A N 1
ATOM 746 C CA . LEU A 1 97 ? -2.921 0.156 -9.134 1.00 67.44 97 LEU A CA 1
ATOM 747 C C . LEU A 1 97 ? -4.115 0.408 -10.069 1.00 67.44 97 LEU A C 1
ATOM 749 O O . LEU A 1 97 ? -4.872 -0.526 -10.336 1.00 67.44 97 LEU A O 1
ATOM 753 N N . LEU A 1 98 ? -4.293 1.632 -10.586 1.00 64.19 98 LEU A N 1
ATOM 754 C CA . LEU A 1 98 ? -5.473 2.044 -11.366 1.00 64.19 98 LEU A CA 1
ATOM 755 C C . LEU A 1 98 ? -5.792 1.114 -12.557 1.00 64.19 98 LEU A C 1
ATOM 757 O O . LEU A 1 98 ? -6.947 0.984 -12.951 1.00 64.19 98 LEU A O 1
ATOM 761 N N . PHE A 1 99 ? -4.787 0.412 -13.089 1.00 56.75 99 PHE A N 1
ATOM 762 C CA . PHE A 1 99 ? -4.936 -0.586 -14.156 1.00 56.75 99 PHE A CA 1
ATOM 763 C C . PHE A 1 99 ? -5.625 -1.895 -13.724 1.00 56.75 99 PHE A C 1
ATOM 765 O O . PHE A 1 99 ? -5.972 -2.719 -14.565 1.00 56.75 99 PHE A O 1
ATOM 772 N N . THR A 1 100 ? -5.856 -2.102 -12.426 1.00 60.62 100 THR A N 1
ATOM 773 C CA . THR A 1 100 ? -6.468 -3.313 -11.859 1.00 60.62 100 THR A CA 1
ATOM 774 C C . THR A 1 100 ? -7.816 -2.992 -11.220 1.00 60.62 100 THR A C 1
ATOM 776 O O . THR A 1 100 ? -7.950 -3.086 -10.013 1.00 60.62 100 THR A O 1
ATOM 779 N N . ILE A 1 101 ? -8.826 -2.618 -12.018 1.00 62.66 101 ILE A N 1
ATOM 780 C CA . ILE A 1 101 ? -10.156 -2.093 -11.603 1.00 62.66 101 ILE A CA 1
ATOM 781 C C . ILE A 1 101 ? -10.769 -2.752 -10.345 1.00 62.66 101 ILE A C 1
ATOM 783 O O . ILE A 1 101 ? -11.388 -2.069 -9.533 1.00 62.66 101 ILE A O 1
ATOM 787 N N . VAL A 1 102 ? -10.587 -4.058 -10.139 1.00 67.75 102 VAL A N 1
ATOM 788 C CA . VAL A 1 102 ? -11.140 -4.798 -8.989 1.00 67.75 102 VAL A CA 1
ATOM 789 C C . VAL A 1 102 ? -10.511 -4.394 -7.644 1.00 67.75 102 VAL A C 1
ATOM 791 O O . VAL A 1 102 ? -11.218 -4.240 -6.647 1.00 67.75 102 VAL A O 1
ATOM 794 N N . ILE A 1 103 ? -9.192 -4.195 -7.601 1.00 69.06 103 ILE A N 1
ATOM 795 C CA . ILE A 1 103 ? -8.442 -3.897 -6.370 1.00 69.06 103 ILE A CA 1
ATOM 796 C C . ILE A 1 103 ? -8.812 -2.532 -5.747 1.00 69.06 103 ILE A C 1
ATOM 798 O O . ILE A 1 103 ? -9.112 -2.501 -4.551 1.00 69.06 103 ILE A O 1
ATOM 802 N N . PRO A 1 104 ? -8.854 -1.404 -6.488 1.00 67.81 104 PRO A N 1
ATOM 803 C CA . PRO A 1 104 ? -9.205 -0.105 -5.927 1.00 67.81 104 PRO A CA 1
ATOM 804 C C . PRO A 1 104 ? -10.665 -0.048 -5.466 1.00 67.81 104 PRO A C 1
ATOM 806 O O . PRO A 1 104 ? -10.950 0.619 -4.474 1.00 67.81 104 PRO A O 1
ATOM 809 N N . VAL A 1 105 ? -11.579 -0.784 -6.110 1.00 76.44 105 VAL A N 1
ATOM 810 C CA . VAL A 1 105 ? -12.989 -0.856 -5.692 1.00 76.44 105 VAL A CA 1
ATOM 811 C C . VAL A 1 105 ? -13.116 -1.521 -4.321 1.00 76.44 105 VAL A C 1
ATOM 813 O O . VAL A 1 105 ? -13.727 -0.947 -3.418 1.00 76.44 105 VAL A O 1
ATOM 816 N N . LEU A 1 106 ? -12.499 -2.692 -4.126 1.00 75.69 106 LEU A N 1
ATOM 817 C CA . LEU A 1 106 ? -12.492 -3.368 -2.823 1.00 75.69 106 LEU A CA 1
ATOM 818 C C . LEU A 1 106 ? -11.836 -2.498 -1.742 1.00 75.69 106 LEU A C 1
ATOM 820 O O . LEU A 1 106 ? -12.392 -2.342 -0.652 1.00 75.69 106 LEU A O 1
ATOM 824 N N . GLN A 1 107 ? -10.704 -1.867 -2.068 1.00 76.81 107 GLN A N 1
ATOM 825 C CA . GLN A 1 107 ? -9.999 -0.973 -1.151 1.00 76.81 107 GLN A CA 1
ATOM 826 C C . GLN A 1 107 ? -10.877 0.213 -0.725 1.00 76.81 107 GLN A C 1
ATOM 828 O O . GLN A 1 107 ? -10.912 0.560 0.455 1.00 76.81 107 GLN A O 1
ATOM 833 N N . PHE A 1 108 ? -11.617 0.813 -1.659 1.00 79.38 108 PHE A N 1
ATOM 834 C CA . PHE A 1 108 ? -12.495 1.949 -1.393 1.00 79.38 108 PHE A CA 1
ATOM 835 C C . PHE A 1 108 ? -13.648 1.581 -0.448 1.00 79.38 108 PHE A C 1
ATOM 837 O O . PHE A 1 108 ? -13.907 2.294 0.526 1.00 79.38 108 PHE A O 1
ATOM 844 N N . PHE A 1 109 ? -14.297 0.431 -0.661 1.00 83.06 109 PHE A N 1
ATOM 845 C CA . PHE A 1 109 ? -15.347 -0.056 0.242 1.00 83.06 109 PHE A CA 1
ATOM 846 C C . PHE A 1 109 ? -14.821 -0.327 1.657 1.00 83.06 109 PHE A C 1
ATOM 848 O O . PHE A 1 109 ? -15.469 0.047 2.643 1.00 83.06 109 PHE A O 1
ATOM 855 N N . CYS A 1 110 ? -13.646 -0.949 1.780 1.00 78.75 110 CYS A N 1
ATOM 856 C CA . CYS A 1 110 ? -13.021 -1.194 3.076 1.00 78.75 110 CYS A CA 1
ATOM 857 C C . CYS A 1 110 ? -12.597 0.107 3.773 1.00 78.75 110 CYS A C 1
ATOM 859 O O . CYS A 1 110 ? -12.814 0.237 4.979 1.00 78.75 110 CYS A O 1
ATOM 861 N N . LEU A 1 111 ? -12.082 1.089 3.028 1.00 82.94 111 LEU A N 1
ATOM 862 C CA . LEU A 1 111 ? -11.708 2.405 3.547 1.00 82.94 111 LEU A CA 1
ATOM 863 C C . LEU A 1 111 ? -12.913 3.132 4.156 1.00 82.94 111 LEU A C 1
ATOM 865 O O . LEU A 1 111 ? -12.834 3.598 5.292 1.00 82.94 111 LEU A O 1
ATOM 869 N N . ILE A 1 112 ? -14.051 3.174 3.451 1.00 83.62 112 ILE A N 1
ATOM 870 C CA . ILE A 1 112 ? -15.286 3.793 3.962 1.00 83.62 112 ILE A CA 1
ATOM 871 C C . ILE A 1 112 ? -15.701 3.151 5.288 1.00 83.62 112 ILE A C 1
ATOM 873 O O . ILE A 1 112 ? -16.037 3.849 6.247 1.00 83.62 112 ILE A O 1
ATOM 877 N N . ARG A 1 113 ? -15.663 1.818 5.369 1.00 80.94 113 ARG A N 1
ATOM 878 C CA . ARG A 1 113 ? -16.000 1.099 6.605 1.00 80.94 113 ARG A CA 1
ATOM 879 C C . ARG A 1 113 ? -14.994 1.373 7.726 1.00 80.94 113 ARG A C 1
ATOM 881 O O . ARG A 1 113 ? -15.413 1.578 8.863 1.00 80.94 113 ARG A O 1
ATOM 888 N N . GLY A 1 114 ? -13.702 1.468 7.412 1.00 75.50 114 GLY A N 1
ATOM 889 C CA . GLY A 1 114 ? -12.662 1.864 8.367 1.00 75.50 114 GLY A CA 1
ATOM 890 C C . GLY A 1 114 ? -12.868 3.276 8.927 1.00 75.50 114 GLY A C 1
ATOM 891 O O . GLY A 1 114 ? -12.750 3.490 10.133 1.00 75.50 114 GLY A O 1
ATOM 892 N N . ILE A 1 115 ? -13.271 4.230 8.083 1.00 81.62 115 ILE A N 1
ATOM 893 C CA . ILE A 1 115 ? -13.599 5.602 8.503 1.00 81.62 115 ILE A CA 1
ATOM 894 C C . ILE A 1 115 ? -14.827 5.616 9.425 1.00 81.62 115 ILE A C 1
ATOM 896 O O . ILE A 1 115 ? -14.825 6.310 10.443 1.00 81.62 115 ILE A O 1
ATOM 900 N N . ARG A 1 116 ? -15.868 4.826 9.122 1.00 81.19 116 ARG A N 1
ATOM 901 C CA . ARG A 1 116 ? -17.052 4.703 9.996 1.00 81.19 116 ARG A CA 1
ATOM 902 C C . ARG A 1 116 ? -16.695 4.130 11.368 1.00 81.19 116 ARG A C 1
ATOM 904 O O . ARG A 1 116 ? -17.189 4.640 12.375 1.00 81.19 116 ARG A O 1
ATOM 911 N N . TYR A 1 117 ? -15.806 3.134 11.415 1.00 76.75 117 TYR A N 1
ATOM 912 C CA . TYR A 1 117 ? -15.274 2.602 12.671 1.00 76.75 117 TYR A CA 1
ATOM 913 C C . TYR A 1 117 ? -14.543 3.680 13.482 1.00 76.75 117 TYR A C 1
ATOM 915 O O . TYR A 1 117 ? -14.831 3.858 14.667 1.00 76.75 117 TYR A O 1
ATOM 923 N N . TYR A 1 118 ? -13.639 4.429 12.838 1.00 75.56 118 TYR A N 1
ATOM 924 C CA . TYR A 1 118 ? -12.923 5.543 13.465 1.00 75.56 118 TYR A CA 1
ATOM 925 C C . TYR A 1 118 ? -13.890 6.568 14.070 1.00 75.56 118 TYR A C 1
ATOM 927 O O . TYR A 1 118 ? -13.777 6.882 15.255 1.00 75.56 118 TYR A O 1
ATOM 935 N N . ARG A 1 119 ? -14.878 7.030 13.291 1.00 79.00 119 ARG A N 1
ATOM 936 C CA . ARG A 1 119 ? -15.851 8.040 13.727 1.00 79.00 119 ARG A CA 1
ATOM 937 C C . ARG A 1 119 ? -16.595 7.611 14.990 1.00 79.00 119 ARG A C 1
ATOM 939 O O . ARG A 1 119 ? -16.635 8.358 15.960 1.00 79.00 119 ARG A O 1
ATOM 946 N N . SER A 1 120 ? -17.109 6.380 15.013 1.00 76.25 120 SER A N 1
ATOM 947 C CA . SER A 1 120 ? -17.838 5.882 16.183 1.00 76.25 120 SER A CA 1
ATOM 948 C C . SER A 1 120 ? -16.961 5.760 17.431 1.00 76.25 120 SER A C 1
ATOM 950 O O . SER A 1 120 ? -17.504 5.792 18.533 1.00 76.25 120 SER A O 1
ATOM 952 N N . LYS A 1 121 ? -15.647 5.552 17.283 1.00 70.75 121 LYS A N 1
ATOM 953 C CA . LYS A 1 121 ? -14.722 5.480 18.418 1.00 70.75 121 LYS A CA 1
ATOM 954 C C . LYS A 1 121 ? -14.311 6.861 18.919 1.00 70.75 121 LYS A C 1
ATOM 956 O O . LYS A 1 121 ? -14.224 7.038 20.132 1.00 70.75 121 LYS A O 1
ATOM 961 N N . TRP A 1 122 ? -14.109 7.818 18.016 1.00 67.75 122 TRP A N 1
ATOM 962 C CA . TRP A 1 122 ? -13.830 9.212 18.360 1.00 67.75 122 TRP A CA 1
ATOM 963 C C . TRP A 1 122 ? -14.940 9.810 19.229 1.00 67.75 122 TRP A C 1
ATOM 965 O O . TRP A 1 122 ? -14.667 10.248 20.340 1.00 67.75 122 TRP A O 1
ATOM 975 N N . GLU A 1 123 ? -16.195 9.695 18.785 1.00 68.00 123 GLU A N 1
ATOM 976 C CA . GLU A 1 123 ? -17.372 10.217 19.503 1.00 68.00 123 GLU A CA 1
ATOM 977 C C . GLU A 1 123 ? -17.527 9.611 20.915 1.00 68.00 123 GLU A C 1
ATOM 979 O O . GLU A 1 123 ? -18.033 10.259 21.820 1.00 68.00 123 GLU A O 1
ATOM 984 N N . SER A 1 124 ? -17.053 8.379 21.136 1.00 61.03 124 SER A N 1
ATOM 985 C CA . SER A 1 124 ? -17.062 7.727 22.457 1.00 61.03 124 SER A CA 1
ATOM 986 C C . SER A 1 124 ? -15.852 8.036 23.349 1.00 61.03 124 SER A C 1
ATOM 988 O O . SER A 1 124 ? -15.780 7.503 24.449 1.00 61.03 124 SER A O 1
ATOM 990 N N . SER A 1 125 ? -14.874 8.807 22.862 1.00 57.19 125 SER A N 1
ATOM 991 C CA . SER A 1 125 ? -13.667 9.200 23.614 1.00 57.19 125 SER A CA 1
ATOM 992 C C . SER A 1 125 ? -13.755 10.627 24.177 1.00 57.19 125 SER A C 1
ATOM 994 O O . SER A 1 125 ? -12.879 11.024 24.938 1.00 57.19 125 SER A O 1
ATOM 996 N N . GLU A 1 126 ? -14.763 11.399 23.755 1.00 56.91 126 GLU A N 1
ATOM 997 C CA . GLU A 1 126 ? -15.021 12.791 24.166 1.00 56.91 126 GLU A CA 1
ATOM 998 C C . GLU A 1 126 ? -16.127 12.909 25.242 1.00 56.91 126 GLU A C 1
ATOM 1000 O O . GLU A 1 126 ? -16.503 14.021 25.608 1.00 56.91 126 GLU A O 1
ATOM 1005 N N . ILE A 1 127 ? -16.628 11.776 25.757 1.00 47.16 127 ILE A N 1
ATOM 1006 C CA . ILE A 1 127 ? -17.523 11.661 26.928 1.00 47.16 127 ILE A CA 1
ATOM 1007 C C . ILE A 1 127 ? -16.726 11.022 28.063 1.00 47.16 127 ILE A C 1
ATOM 1009 O O . ILE A 1 127 ? -16.828 11.516 29.206 1.00 47.16 127 ILE A O 1
#

Sequence (127 aa):
MCPKSDKAVSVFFGGWNLVLGPTCLLISTICISKRKSTKGLSIYDPDYAWFLYCCVLFVTTILHTLSGILILFGISRMNSKMLLVGLILSIFMPFALLFTIVIPVLQFFCLIRGIRYYRSKWESSEI

Secondary structure (DSSP, 8-state):
---HHHHHHHHHHHHHHHHHHHHHHHHHHHHHHT----TT--TT-HHHHHHHHHHHHHHHHHHHHHHHHHHHHHHHTT-HHHHHHHHHHTTHHHHHTTT-THHHHHHHHHHHHHHHHHHHHHHTT--

Foldseek 3Di:
DQPPVLLVLLLVLLVVLQVVLVVLLVVLVVLLVPDDDPPPDDPPDVNNVVNVLSVLSNVLSVLSNLLSVLSNVCSVVVPLVSNVSSLVSNQSNCVSVVVPVVVVVSSVVSSVSSVVVSVVSVVVVVD

pLDDT: mean 80.03, std 11.39, range [40.16, 94.44]